Protein AF-A0A2E0D3C1-F1 (afdb_monomer)

Radius of gyration: 12.07 Å; Cα contacts (8 Å, |Δi|>4): 65; chains: 1; bounding box: 29×35×21 Å

Mean predicted aligned error: 7.35 Å

Nearest PDB structures (foldseek):
  4j2n-assembly1_A  TM=7.049E-01  e=4.027E-02  Pukovnikvirus pukovnik
  2fxa-assembly3_D  TM=4.841E-01  e=3.392E-01  Bacillus subtilis
  2h6b-assembly1_A  TM=4.909E-01  e=5.123E-01  Desulfitobacterium hafniense
  3e5q-assembly3_E  TM=5.011E-01  e=8.879E-01  Desulfitobacterium hafniense DCB-2
  2h6b-assembly1_B  TM=4.628E-01  e=8.289E-01  Desulfitobacterium hafniense

Foldseek 3Di:
DPDDDQPDFFDPCHLNSVCVQQVHDSVLSVVCLVVCVQVQWDDDDPDITGGNVSSVVCCVVPVHPDD

Structure (mmCIF, N/CA/C/O backbone):
data_AF-A0A2E0D3C1-F1
#
_entry.id   AF-A0A2E0D3C1-F1
#
loop_
_atom_site.group_PDB
_atom_site.id
_atom_site.type_symbol
_atom_site.label_atom_id
_atom_site.label_alt_id
_atom_site.label_comp_id
_atom_site.label_asym_id
_atom_site.label_entity_id
_atom_site.label_seq_id
_atom_site.pdbx_PDB_ins_code
_atom_site.Cartn_x
_atom_site.Cartn_y
_atom_site.Cartn_z
_atom_site.occupancy
_atom_site.B_iso_or_equiv
_atom_site.auth_seq_id
_atom_site.auth_comp_id
_atom_site.auth_asym_id
_atom_site.auth_atom_id
_atom_site.pdbx_PDB_model_num
ATOM 1 N N . MET A 1 1 ? -17.438 23.337 9.623 1.00 40.62 1 MET A N 1
ATOM 2 C CA . MET A 1 1 ? -16.062 23.289 9.079 1.00 40.62 1 MET A CA 1
ATOM 3 C C . MET A 1 1 ? -15.380 22.033 9.609 1.00 40.62 1 MET A C 1
ATOM 5 O O . MET A 1 1 ? -14.871 22.071 10.715 1.00 40.62 1 MET A O 1
ATOM 9 N N . SER A 1 2 ? -15.384 20.927 8.861 1.00 43.44 2 SER A N 1
ATOM 10 C CA . SER A 1 2 ? -14.608 19.728 9.227 1.00 43.44 2 SER A CA 1
ATOM 11 C C . SER A 1 2 ? -13.436 19.613 8.269 1.00 43.44 2 SER A C 1
ATOM 13 O O . SER A 1 2 ? -13.506 18.944 7.243 1.00 43.44 2 SER A O 1
ATOM 15 N N . ARG A 1 3 ? -12.385 20.379 8.557 1.00 52.16 3 ARG A N 1
ATOM 16 C CA . ARG A 1 3 ? -11.128 20.348 7.813 1.00 52.16 3 ARG A CA 1
ATOM 17 C C . ARG A 1 3 ? -10.058 19.834 8.766 1.00 52.16 3 ARG A C 1
ATOM 19 O O . ARG A 1 3 ? -9.987 20.326 9.886 1.00 52.16 3 ARG A O 1
ATOM 26 N N . ARG A 1 4 ? -9.202 18.951 8.241 1.00 48.97 4 ARG A N 1
ATOM 27 C CA . ARG A 1 4 ? -7.906 18.494 8.780 1.00 48.97 4 ARG A CA 1
ATOM 28 C C . ARG A 1 4 ? -7.939 17.205 9.605 1.00 48.97 4 ARG A C 1
ATOM 30 O O . ARG A 1 4 ? -7.952 17.245 10.821 1.00 48.97 4 ARG A O 1
ATOM 37 N N . TYR A 1 5 ? -7.845 16.073 8.910 1.00 45.25 5 TYR A N 1
ATOM 38 C CA . TYR A 1 5 ? -7.125 14.886 9.407 1.00 45.25 5 TYR A CA 1
ATOM 39 C C . TYR A 1 5 ? -6.436 14.111 8.264 1.00 45.25 5 TYR A C 1
ATOM 41 O O . TYR A 1 5 ? -6.198 12.913 8.361 1.00 45.25 5 TYR A O 1
ATOM 49 N N . TYR A 1 6 ? -6.108 14.799 7.162 1.00 49.62 6 TYR A N 1
ATOM 50 C CA . TYR A 1 6 ? -5.413 14.206 6.015 1.00 49.62 6 TYR A CA 1
ATOM 51 C C . TYR A 1 6 ? -4.142 14.987 5.617 1.00 49.62 6 TYR A C 1
ATOM 53 O O . TYR A 1 6 ? -3.786 14.990 4.452 1.00 49.62 6 TYR A O 1
ATOM 61 N N . ASP A 1 7 ? -3.455 15.665 6.545 1.00 47.91 7 ASP A N 1
ATOM 62 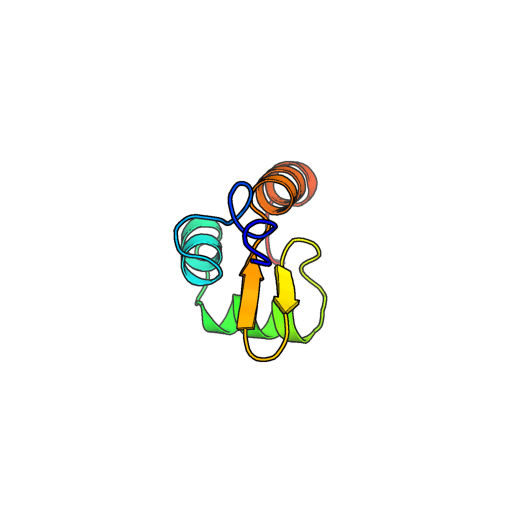C CA . ASP A 1 7 ? -2.542 16.753 6.139 1.00 47.91 7 ASP A CA 1
ATOM 63 C C . ASP A 1 7 ? -1.036 16.551 6.391 1.00 47.91 7 ASP A C 1
ATOM 65 O O . ASP A 1 7 ? -0.275 17.416 5.987 1.00 47.91 7 ASP A O 1
ATOM 69 N N . LYS A 1 8 ? -0.559 15.480 7.048 1.00 51.00 8 LYS A N 1
ATOM 70 C CA . LYS A 1 8 ? 0.880 15.416 7.410 1.00 51.00 8 LYS A CA 1
ATOM 71 C C . LYS A 1 8 ? 1.626 14.101 7.228 1.00 51.00 8 LYS A C 1
ATOM 73 O O . LYS A 1 8 ? 2.832 14.096 7.405 1.00 51.00 8 LYS A O 1
ATOM 78 N N . ASP A 1 9 ? 0.951 13.032 6.833 1.00 59.00 9 ASP A N 1
ATOM 79 C CA . ASP A 1 9 ? 1.577 11.707 6.747 1.00 59.00 9 ASP A CA 1
ATOM 80 C C . ASP A 1 9 ? 1.336 11.039 5.394 1.00 59.00 9 ASP A C 1
ATOM 82 O O . ASP A 1 9 ? 1.428 9.825 5.289 1.00 59.00 9 ASP A O 1
ATOM 86 N N . TYR A 1 10 ? 0.971 11.792 4.356 1.00 65.50 10 TYR A N 1
ATOM 87 C CA . TYR A 1 10 ? 0.720 11.206 3.041 1.00 65.50 10 TYR A CA 1
ATOM 88 C C . TYR A 1 10 ? 1.955 11.327 2.180 1.00 65.50 10 TYR A C 1
ATOM 90 O O . TYR A 1 10 ? 2.437 12.435 1.974 1.00 65.50 10 TYR A O 1
ATOM 98 N N . LEU A 1 11 ? 2.420 10.187 1.666 1.00 72.62 11 LEU A N 1
ATOM 99 C CA . LEU A 1 11 ? 3.540 10.152 0.734 1.00 72.62 11 LEU A CA 1
ATOM 100 C C . LEU A 1 11 ? 3.226 11.071 -0.453 1.00 72.62 11 LEU A C 1
ATOM 102 O O . LEU A 1 11 ? 2.172 10.921 -1.088 1.00 72.62 11 LEU A O 1
ATOM 106 N N . GLU A 1 12 ? 4.129 11.997 -0.759 1.00 61.91 12 GLU A N 1
ATOM 107 C CA . GLU A 1 12 ? 4.045 12.821 -1.963 1.00 61.91 12 GLU A CA 1
ATOM 108 C C . GLU A 1 12 ? 4.088 11.878 -3.185 1.00 61.91 12 GLU A C 1
ATOM 110 O O . GLU A 1 12 ? 5.079 11.199 -3.431 1.00 61.91 12 GLU A O 1
ATOM 115 N N . GLY A 1 13 ? 2.952 11.713 -3.878 1.00 69.31 13 GLY A N 1
ATOM 116 C CA . GLY A 1 13 ? 2.778 10.734 -4.968 1.00 69.31 13 GLY A CA 1
ATOM 117 C C . GLY A 1 13 ? 1.996 9.457 -4.615 1.00 69.31 13 GLY A C 1
ATOM 118 O O . GLY A 1 13 ? 1.669 8.667 -5.501 1.00 69.31 13 GLY A O 1
ATOM 119 N N . GLY A 1 14 ? 1.627 9.236 -3.349 1.00 84.06 14 GLY A N 1
ATOM 120 C CA . GLY A 1 14 ? 0.736 8.142 -2.944 1.00 84.06 14 GLY A CA 1
ATOM 121 C C . GLY A 1 14 ? 1.214 6.756 -3.399 1.00 84.06 14 GLY A C 1
ATOM 122 O O . GLY A 1 14 ? 2.342 6.360 -3.131 1.00 84.06 14 GLY A O 1
ATOM 123 N N . ILE A 1 15 ? 0.350 5.986 -4.071 1.00 85.94 15 ILE A N 1
ATOM 124 C CA . ILE A 1 15 ? 0.710 4.641 -4.563 1.00 85.94 15 ILE A CA 1
ATOM 125 C C . ILE A 1 15 ? 1.816 4.689 -5.630 1.00 85.94 15 ILE A C 1
ATOM 127 O O . ILE A 1 15 ? 2.614 3.757 -5.710 1.00 85.94 15 ILE A O 1
ATOM 131 N N . GLU A 1 16 ? 1.885 5.747 -6.438 1.00 87.06 16 GLU A N 1
ATOM 132 C CA . GLU A 1 16 ? 2.906 5.885 -7.484 1.00 87.06 16 GLU A CA 1
ATOM 133 C C . GLU A 1 16 ? 4.292 6.093 -6.868 1.00 87.06 16 GLU A C 1
ATOM 135 O O . GLU A 1 16 ? 5.237 5.412 -7.259 1.00 87.06 16 GLU A O 1
ATOM 140 N N . GLY A 1 17 ? 4.389 6.920 -5.822 1.00 86.75 17 GLY A N 1
ATOM 141 C CA . GLY A 1 17 ? 5.630 7.091 -5.060 1.00 86.75 17 GLY A CA 1
ATOM 142 C C . GLY A 1 17 ? 6.087 5.798 -4.373 1.00 86.75 17 GLY A C 1
ATOM 143 O O . GLY A 1 17 ? 7.277 5.497 -4.339 1.00 86.75 17 GLY A O 1
ATOM 144 N N . VAL A 1 18 ? 5.149 4.970 -3.891 1.00 87.50 18 VAL A N 1
ATOM 145 C CA . VAL A 1 18 ? 5.475 3.625 -3.376 1.00 87.50 18 VAL A CA 1
ATOM 146 C C . VAL A 1 18 ? 6.027 2.736 -4.490 1.00 87.50 18 VAL A C 1
ATOM 148 O O . VAL A 1 18 ? 6.993 2.013 -4.271 1.00 87.50 18 VAL A O 1
ATOM 151 N N . ALA A 1 19 ? 5.426 2.767 -5.679 1.00 89.31 19 ALA A N 1
ATOM 152 C CA . ALA A 1 19 ? 5.861 1.950 -6.808 1.00 89.31 19 ALA A CA 1
ATOM 153 C C . ALA A 1 19 ? 7.286 2.310 -7.254 1.00 89.31 19 ALA A C 1
ATOM 155 O O . ALA A 1 19 ? 8.113 1.414 -7.420 1.00 89.31 19 ALA A O 1
ATOM 156 N N . GLU A 1 20 ? 7.586 3.608 -7.356 1.00 88.00 20 GLU A N 1
ATOM 157 C CA . GLU A 1 20 ? 8.925 4.115 -7.666 1.00 88.00 20 GLU A CA 1
ATOM 158 C C . GLU A 1 20 ? 9.941 3.720 -6.588 1.00 88.00 20 GLU A C 1
ATOM 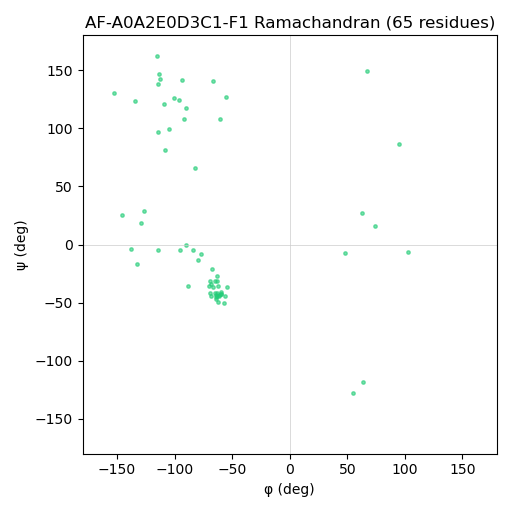160 O O . GLU A 1 20 ? 10.974 3.128 -6.896 1.00 88.00 20 GLU A O 1
ATOM 165 N N . ALA A 1 21 ? 9.612 3.950 -5.314 1.00 86.44 21 ALA A N 1
ATOM 166 C CA . ALA A 1 21 ? 10.495 3.633 -4.195 1.00 86.44 21 ALA A CA 1
ATOM 167 C C . ALA A 1 21 ? 10.786 2.130 -4.050 1.00 86.44 21 ALA A C 1
ATOM 169 O O . ALA A 1 21 ? 11.832 1.754 -3.523 1.00 86.44 21 ALA A O 1
ATOM 170 N N . LEU A 1 22 ? 9.868 1.271 -4.496 1.00 86.06 22 LEU A N 1
ATOM 171 C CA . LEU A 1 22 ? 10.037 -0.183 -4.483 1.00 86.06 22 LEU A CA 1
ATOM 172 C C . LEU A 1 22 ? 10.556 -0.740 -5.814 1.00 86.06 22 LEU A C 1
ATOM 174 O O . LEU A 1 22 ? 10.827 -1.936 -5.892 1.00 86.06 22 LEU A O 1
ATOM 178 N N . GLY A 1 23 ? 10.701 0.093 -6.850 1.00 88.94 23 GLY A N 1
ATOM 179 C CA . GLY A 1 23 ? 11.132 -0.336 -8.182 1.00 88.94 23 GLY A CA 1
ATOM 180 C C . GLY A 1 23 ? 10.171 -1.323 -8.852 1.00 88.94 23 GLY A C 1
ATOM 181 O O . GLY A 1 23 ? 10.598 -2.147 -9.660 1.00 88.94 23 GLY A O 1
ATOM 182 N N . VAL A 1 24 ? 8.880 -1.276 -8.509 1.00 90.19 24 VAL A N 1
ATOM 183 C CA . VAL A 1 24 ? 7.852 -2.185 -9.039 1.00 90.19 24 VAL A CA 1
ATOM 184 C C . VAL A 1 24 ? 6.816 -1.430 -9.858 1.00 90.19 24 VAL A C 1
ATOM 186 O O . VAL A 1 24 ? 6.636 -0.223 -9.735 1.00 90.19 24 VAL A O 1
ATOM 189 N N . HIS A 1 25 ? 6.062 -2.159 -10.677 1.00 91.56 25 HIS A N 1
ATOM 190 C CA . HIS A 1 25 ? 4.953 -1.565 -11.410 1.00 91.56 25 HIS A CA 1
ATOM 191 C C . HIS A 1 25 ? 3.832 -1.118 -10.456 1.00 91.56 25 HIS A C 1
ATOM 193 O O . HIS A 1 25 ? 3.459 -1.846 -9.532 1.00 91.56 25 HIS A O 1
ATOM 199 N N . VAL A 1 26 ? 3.210 0.032 -10.730 1.00 90.62 26 VAL A N 1
ATOM 200 C CA . VAL A 1 26 ? 2.131 0.599 -9.897 1.00 90.62 26 VAL A CA 1
ATOM 201 C C . VAL A 1 26 ? 0.977 -0.387 -9.665 1.00 90.62 26 VAL A C 1
ATOM 203 O O . VAL A 1 26 ? 0.433 -0.488 -8.566 1.00 90.62 26 VAL A O 1
ATOM 206 N N . GLN A 1 27 ? 0.642 -1.198 -10.675 1.00 90.94 27 GLN A N 1
ATOM 207 C CA . GLN A 1 27 ? -0.391 -2.235 -10.556 1.00 90.94 27 GLN A CA 1
ATOM 208 C C . GLN A 1 27 ? -0.049 -3.319 -9.527 1.00 90.94 27 GLN A C 1
ATOM 210 O O . GLN A 1 27 ? -0.957 -3.873 -8.909 1.00 90.94 27 GLN A O 1
ATOM 215 N N . THR A 1 28 ? 1.233 -3.630 -9.330 1.00 89.75 28 THR A N 1
ATOM 216 C CA . THR A 1 28 ? 1.677 -4.577 -8.301 1.00 89.75 28 THR A CA 1
ATOM 217 C C . THR A 1 28 ? 1.344 -4.025 -6.921 1.00 89.75 28 THR A C 1
ATOM 219 O O . THR A 1 28 ? 0.695 -4.706 -6.129 1.00 89.75 28 THR A O 1
ATOM 222 N N . VAL A 1 29 ? 1.658 -2.750 -6.672 1.00 89.19 29 VAL A N 1
ATOM 223 C CA . VAL A 1 29 ? 1.306 -2.074 -5.414 1.00 89.19 29 VAL A CA 1
ATOM 224 C C . VAL A 1 29 ? -0.208 -2.069 -5.197 1.00 89.19 29 VAL A C 1
ATOM 226 O O . VAL A 1 29 ? -0.665 -2.397 -4.105 1.00 89.19 29 VAL A O 1
ATOM 229 N N . TYR A 1 30 ? -1.005 -1.799 -6.237 1.00 89.12 30 TYR A N 1
ATOM 230 C CA . TYR A 1 30 ? -2.469 -1.882 -6.151 1.00 89.12 30 TYR A CA 1
ATOM 231 C C . TYR A 1 30 ? -2.975 -3.275 -5.765 1.00 89.12 30 TYR A C 1
ATOM 233 O O . TYR A 1 30 ? -3.872 -3.377 -4.930 1.00 89.12 30 TYR A O 1
ATOM 241 N N . LYS A 1 31 ? -2.413 -4.349 -6.333 1.00 90.19 31 LYS A N 1
ATOM 242 C CA . LYS A 1 31 ? -2.793 -5.727 -5.978 1.00 90.19 31 LYS A CA 1
ATOM 243 C C . LYS A 1 31 ? -2.506 -6.021 -4.507 1.00 90.19 31 LYS A C 1
ATOM 245 O O . LYS A 1 31 ? -3.368 -6.562 -3.819 1.00 90.19 31 LYS A O 1
ATOM 250 N N . HIS A 1 32 ? -1.337 -5.615 -4.017 1.00 87.19 32 HIS A N 1
ATOM 251 C CA . HIS A 1 32 ? -0.954 -5.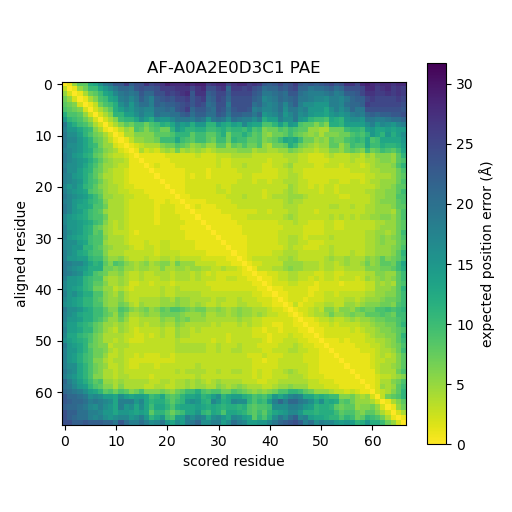806 -2.618 1.00 87.19 32 HIS A CA 1
ATOM 252 C C . HIS A 1 32 ? -1.762 -4.929 -1.647 1.00 87.19 32 HIS A C 1
ATOM 254 O O . HIS A 1 32 ? -2.140 -5.373 -0.561 1.00 87.19 32 HIS A O 1
ATOM 260 N N . ALA A 1 33 ? -2.096 -3.705 -2.054 1.00 88.06 33 ALA A N 1
ATOM 261 C CA . ALA A 1 33 ? -2.999 -2.833 -1.312 1.00 88.06 33 ALA A CA 1
ATOM 262 C C . ALA A 1 33 ? -4.421 -3.412 -1.250 1.00 88.06 33 ALA A C 1
ATOM 264 O O . ALA A 1 33 ? -5.068 -3.370 -0.207 1.00 88.06 33 ALA A O 1
ATOM 265 N N . ALA A 1 34 ? -4.913 -3.976 -2.357 1.00 87.12 34 ALA A N 1
ATOM 266 C CA . ALA A 1 34 ? -6.225 -4.610 -2.429 1.00 87.12 34 ALA A CA 1
ATOM 267 C C . ALA A 1 34 ? -6.301 -5.908 -1.613 1.00 87.12 34 ALA A C 1
ATOM 269 O O . ALA A 1 34 ? -7.345 -6.183 -1.028 1.00 87.12 34 ALA A O 1
ATOM 270 N N . SER A 1 35 ? -5.208 -6.674 -1.533 1.00 86.69 35 SER A N 1
ATOM 271 C CA . SER A 1 35 ? -5.121 -7.869 -0.686 1.00 86.69 35 SER A CA 1
ATOM 272 C C . SER A 1 35 ? -4.912 -7.559 0.800 1.00 86.69 35 SER A C 1
ATOM 274 O O . SER A 1 35 ? -4.981 -8.470 1.620 1.00 86.69 35 SER A O 1
ATOM 276 N N . GLY A 1 36 ? -4.657 -6.296 1.162 1.00 83.31 36 GLY A N 1
ATOM 277 C CA . GLY A 1 36 ? -4.397 -5.883 2.544 1.00 83.31 36 GLY A CA 1
ATOM 278 C C . GLY A 1 36 ? -3.014 -6.284 3.066 1.00 83.31 36 GLY A C 1
ATOM 279 O O . GLY A 1 36 ? -2.783 -6.251 4.270 1.00 83.31 36 GLY A O 1
ATOM 280 N N . THR A 1 37 ? -2.087 -6.651 2.177 1.00 84.06 37 THR A N 1
ATOM 281 C CA . THR A 1 37 ? -0.713 -7.044 2.551 1.00 84.06 37 THR A CA 1
ATOM 282 C C . THR A 1 37 ? 0.210 -5.859 2.837 1.00 84.06 37 THR A C 1
ATOM 284 O O . THR A 1 37 ? 1.275 -6.048 3.418 1.00 84.06 37 THR A O 1
ATOM 287 N N . LEU A 1 38 ? -0.195 -4.635 2.476 1.00 87.12 38 LEU A N 1
ATOM 288 C CA . LEU A 1 38 ? 0.563 -3.411 2.741 1.00 87.12 38 LEU A CA 1
ATOM 289 C C . LEU A 1 38 ? -0.072 -2.624 3.897 1.00 87.12 38 LEU A C 1
ATOM 291 O O . LEU A 1 38 ? -1.034 -1.890 3.667 1.00 87.12 38 LEU A O 1
ATOM 295 N N . PRO A 1 39 ? 0.456 -2.727 5.132 1.00 85.38 39 PRO A N 1
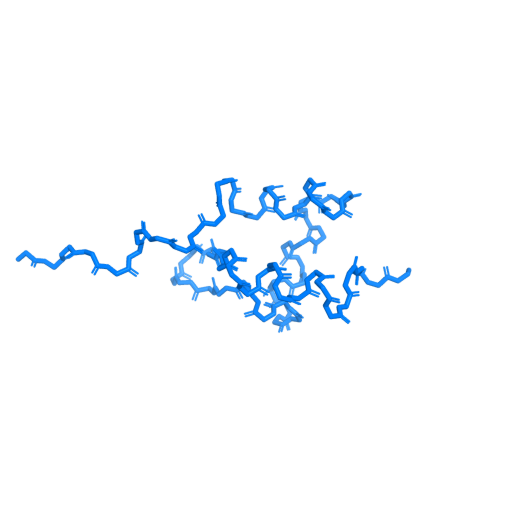ATOM 296 C CA . PRO A 1 39 ? -0.157 -2.107 6.312 1.00 85.38 39 PRO A CA 1
ATOM 297 C C . PRO A 1 39 ? -0.117 -0.570 6.282 1.00 85.38 39 PRO A C 1
ATOM 299 O O . PRO A 1 39 ? -0.910 0.093 6.950 1.00 85.38 39 PRO A O 1
ATOM 302 N N . PHE A 1 40 ? 0.788 0.000 5.484 1.00 88.12 40 PHE A N 1
ATOM 303 C CA . PHE A 1 40 ? 0.936 1.439 5.280 1.00 88.12 40 PHE A CA 1
ATOM 304 C C . PHE A 1 40 ? -0.015 2.006 4.216 1.00 88.12 40 PHE A C 1
ATOM 306 O O . PHE A 1 40 ? -0.061 3.221 4.033 1.00 88.12 40 PHE A O 1
ATOM 313 N N . ILE A 1 41 ? -0.796 1.165 3.526 1.00 89.25 41 ILE A N 1
ATOM 314 C CA . ILE A 1 41 ? -1.814 1.610 2.572 1.00 89.25 41 ILE A CA 1
ATOM 315 C C . ILE A 1 41 ? -3.198 1.338 3.151 1.00 89.25 41 ILE A C 1
ATOM 317 O O . ILE A 1 41 ? -3.573 0.199 3.419 1.00 89.25 41 ILE A O 1
ATOM 321 N N . LYS A 1 42 ? -3.997 2.393 3.301 1.00 86.06 42 LYS A N 1
ATOM 322 C CA . LYS A 1 42 ? -5.389 2.304 3.746 1.00 86.06 42 LYS A CA 1
ATOM 323 C C . LYS A 1 42 ? -6.337 2.692 2.628 1.00 86.06 42 LYS A C 1
ATOM 325 O O . LYS A 1 42 ? -6.088 3.626 1.869 1.00 86.06 42 LYS A O 1
ATOM 330 N N . ARG A 1 43 ? -7.469 1.997 2.555 1.00 85.31 43 ARG A N 1
ATOM 331 C CA . ARG A 1 43 ? -8.571 2.376 1.673 1.00 85.31 43 ARG A CA 1
ATOM 332 C C . ARG A 1 43 ? -9.512 3.318 2.416 1.00 85.31 43 ARG A C 1
ATOM 334 O O . ARG A 1 43 ? -10.130 2.931 3.403 1.00 85.31 43 ARG A O 1
ATOM 341 N N . VAL A 1 44 ? -9.637 4.543 1.920 1.00 82.62 44 VAL A N 1
ATOM 342 C CA . VAL A 1 44 ? -10.565 5.557 2.428 1.00 82.62 44 VAL A CA 1
ATOM 343 C C . VAL A 1 44 ? -11.598 5.823 1.338 1.00 82.62 44 VAL A C 1
ATOM 345 O O . VAL A 1 44 ? -11.356 6.554 0.376 1.00 82.62 44 VAL A O 1
ATOM 348 N N . GLY A 1 45 ? -12.754 5.167 1.457 1.00 82.00 45 GLY A N 1
ATOM 349 C CA . GLY A 1 45 ? -13.791 5.188 0.427 1.00 82.00 45 GLY A CA 1
ATOM 350 C C . GLY A 1 45 ? -13.314 4.551 -0.885 1.00 82.00 45 GLY A C 1
ATOM 351 O O . GLY A 1 45 ? -12.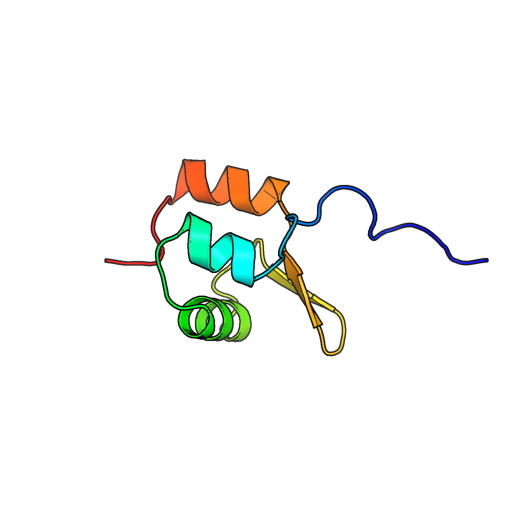983 3.363 -0.938 1.00 82.00 45 GLY A O 1
ATOM 352 N N . SER A 1 46 ? -13.291 5.340 -1.960 1.00 80.31 46 SER A N 1
ATOM 353 C CA . SER A 1 46 ? -12.834 4.919 -3.293 1.00 80.31 46 SER A CA 1
ATOM 354 C C . SER A 1 46 ? -11.341 5.147 -3.543 1.00 80.31 46 SER A C 1
ATOM 356 O O . SER A 1 46 ? -10.859 4.820 -4.624 1.00 80.31 46 SER A O 1
ATOM 358 N N . ARG A 1 47 ? -10.601 5.700 -2.575 1.00 79.44 47 ARG A 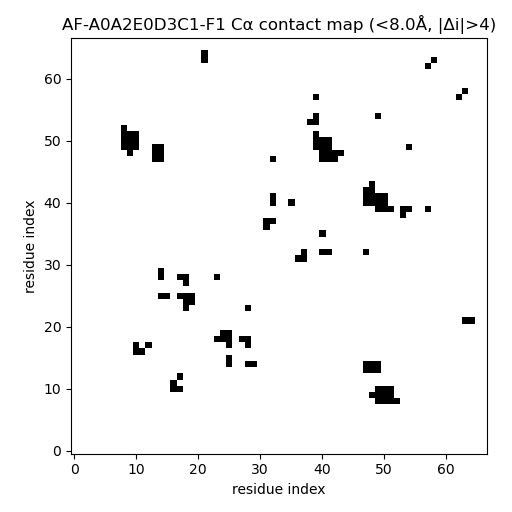N 1
ATOM 359 C CA . ARG A 1 47 ? -9.186 6.048 -2.739 1.00 79.44 47 ARG A CA 1
ATOM 360 C C . ARG A 1 47 ? -8.296 5.187 -1.860 1.00 79.44 47 ARG A C 1
ATOM 362 O O . ARG A 1 47 ? -8.671 4.824 -0.745 1.00 79.44 47 ARG A O 1
ATOM 369 N N . TYR A 1 48 ? -7.103 4.908 -2.366 1.00 84.06 48 TYR A N 1
ATOM 370 C CA . TYR A 1 48 ? -6.013 4.386 -1.561 1.00 84.06 48 TYR A CA 1
ATOM 371 C C . TYR A 1 48 ? -5.149 5.527 -1.076 1.00 84.06 48 TYR A C 1
ATOM 373 O O . TYR A 1 48 ? -4.914 6.508 -1.779 1.00 84.06 48 TYR A O 1
ATOM 381 N N . VAL A 1 49 ? -4.709 5.377 0.155 1.00 86.44 49 VAL A N 1
ATOM 382 C CA . VAL A 1 49 ? -4.062 6.421 0.904 1.00 86.44 49 VAL A CA 1
ATOM 383 C C . VAL A 1 49 ? -2.834 5.806 1.560 1.00 86.44 49 VAL A C 1
ATOM 385 O O . VAL A 1 49 ? -2.948 4.803 2.262 1.00 86.44 49 VAL A O 1
ATOM 388 N N . VAL A 1 50 ? -1.669 6.388 1.295 1.00 88.56 50 VAL A N 1
ATOM 389 C CA . VAL A 1 50 ? -0.376 5.886 1.770 1.00 88.56 50 VAL A CA 1
ATOM 390 C C . VAL A 1 50 ? 0.056 6.690 2.979 1.00 88.56 50 VAL A C 1
ATOM 392 O O . VAL A 1 50 ? 0.112 7.909 2.892 1.00 88.56 50 VAL A O 1
ATOM 395 N N . ILE A 1 51 ? 0.361 6.010 4.077 1.00 89.19 51 ILE A N 1
ATOM 396 C CA . ILE A 1 51 ? 0.911 6.611 5.289 1.00 89.19 51 ILE A CA 1
ATOM 397 C C . ILE A 1 51 ? 2.438 6.539 5.189 1.00 89.19 51 ILE A C 1
ATOM 399 O O . ILE A 1 51 ? 3.007 5.454 5.298 1.00 89.19 51 ILE A O 1
ATOM 403 N N . GLU A 1 52 ? 3.088 7.677 4.972 1.00 84.31 52 GLU A N 1
ATOM 404 C CA . GLU A 1 52 ? 4.533 7.816 4.779 1.00 84.31 52 GLU A CA 1
ATOM 405 C C . GLU A 1 52 ? 5.324 7.247 5.958 1.00 84.31 52 GLU A C 1
ATOM 407 O O . GLU A 1 52 ? 6.174 6.388 5.744 1.00 84.31 52 GLU A O 1
ATOM 412 N N . SER A 1 53 ? 4.994 7.616 7.201 1.00 86.31 53 SER A N 1
ATOM 413 C CA . SER A 1 53 ? 5.692 7.083 8.381 1.00 86.31 53 SER A CA 1
ATOM 414 C C . SER A 1 53 ? 5.647 5.553 8.439 1.00 86.31 53 SER A C 1
ATOM 416 O O . SER A 1 53 ? 6.671 4.901 8.627 1.00 86.31 53 SER A 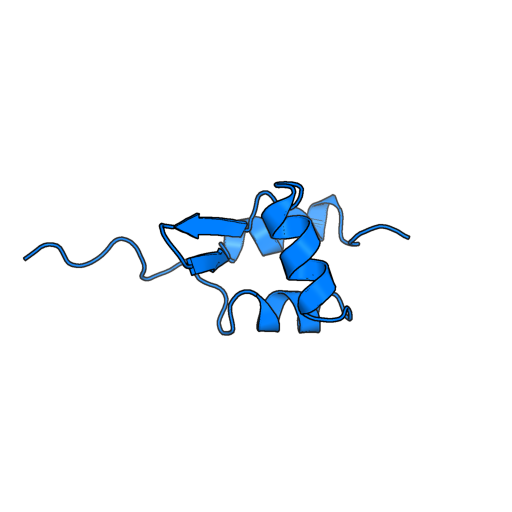O 1
ATOM 418 N N . ALA A 1 54 ? 4.480 4.961 8.173 1.00 86.69 54 ALA A N 1
ATOM 419 C CA . ALA A 1 54 ? 4.324 3.510 8.158 1.00 86.69 54 ALA A CA 1
ATOM 420 C C . ALA A 1 54 ? 5.058 2.859 6.972 1.00 86.69 54 ALA A C 1
ATOM 422 O O . ALA A 1 54 ? 5.528 1.725 7.080 1.00 86.69 54 ALA A O 1
ATOM 423 N N . PHE A 1 55 ? 5.161 3.556 5.837 1.00 87.56 55 PHE A N 1
ATOM 424 C CA . PHE A 1 55 ? 5.939 3.107 4.687 1.00 87.56 55 PHE A CA 1
ATOM 425 C C . PHE A 1 55 ? 7.443 3.121 4.989 1.00 87.56 55 PHE A C 1
ATOM 427 O O . PHE A 1 55 ? 8.129 2.142 4.701 1.00 87.56 55 PHE A O 1
ATOM 434 N N . GLU A 1 56 ? 7.951 4.179 5.621 1.00 86.19 56 GLU A N 1
ATOM 435 C CA . GLU A 1 56 ? 9.339 4.288 6.085 1.00 86.19 56 GLU A CA 1
ATOM 436 C C . GLU A 1 56 ? 9.690 3.209 7.121 1.00 86.19 56 GLU A C 1
ATOM 438 O O . GLU A 1 56 ? 10.750 2.581 7.037 1.00 86.19 56 GLU A O 1
ATOM 443 N N . GLU A 1 57 ? 8.802 2.956 8.086 1.00 86.56 57 GLU A N 1
ATOM 444 C CA . GLU A 1 57 ? 8.964 1.881 9.072 1.00 86.56 57 GLU A CA 1
ATOM 445 C C . GLU A 1 57 ? 8.956 0.499 8.407 1.00 86.56 57 GLU A C 1
ATOM 447 O O . GLU A 1 57 ? 9.825 -0.335 8.676 1.00 86.56 57 GLU A O 1
ATOM 452 N N . TRP A 1 58 ? 8.025 0.262 7.481 1.00 87.25 58 TRP A N 1
ATOM 453 C CA . TRP A 1 58 ? 7.961 -0.991 6.735 1.00 87.25 58 TRP A CA 1
ATOM 454 C C . TRP A 1 58 ? 9.203 -1.203 5.864 1.00 87.25 58 TRP A C 1
ATOM 456 O O . TRP A 1 58 ? 9.754 -2.304 5.856 1.00 87.25 58 TRP A O 1
ATOM 466 N N . LYS A 1 59 ? 9.699 -0.159 5.187 1.00 84.31 59 LYS A N 1
ATOM 467 C CA . LYS A 1 59 ? 10.941 -0.224 4.401 1.00 84.31 59 LYS A CA 1
ATOM 468 C C . LYS A 1 59 ? 12.133 -0.609 5.270 1.00 84.31 59 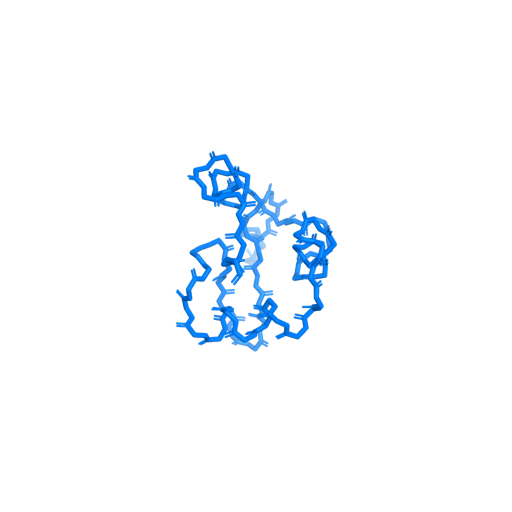LYS A C 1
ATOM 470 O O . LYS A 1 59 ? 12.933 -1.439 4.853 1.00 84.31 59 LYS A O 1
ATOM 475 N N . ARG A 1 60 ? 12.225 -0.069 6.487 1.00 83.62 60 ARG A N 1
ATOM 476 C CA . ARG A 1 60 ? 13.276 -0.448 7.443 1.00 83.62 60 ARG A CA 1
ATOM 477 C C . ARG A 1 60 ? 13.156 -1.891 7.931 1.00 83.62 60 ARG A C 1
ATOM 479 O O . ARG A 1 60 ? 14.180 -2.529 8.144 1.00 83.62 60 ARG A O 1
ATOM 486 N N . SER A 1 61 ? 11.936 -2.398 8.117 1.00 80.88 61 SER A N 1
ATOM 487 C CA . SER A 1 61 ? 11.712 -3.732 8.688 1.00 80.88 61 SER A CA 1
ATOM 48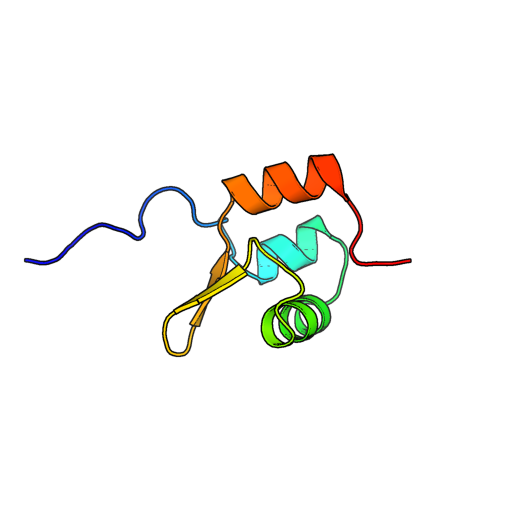8 C C . SER A 1 61 ? 11.687 -4.867 7.660 1.00 80.88 61 SER A C 1
ATOM 490 O O . SER A 1 61 ? 12.094 -5.974 7.996 1.00 80.88 61 SER A O 1
ATOM 492 N N . ASN A 1 62 ? 11.153 -4.634 6.459 1.00 69.06 62 ASN A N 1
ATOM 493 C CA . ASN A 1 62 ? 10.866 -5.679 5.468 1.00 69.06 62 ASN A CA 1
ATOM 494 C C . ASN A 1 62 ? 11.346 -5.345 4.049 1.00 69.06 62 ASN A C 1
ATOM 496 O O . ASN A 1 62 ? 11.467 -6.272 3.259 1.00 69.06 62 ASN A O 1
ATOM 500 N N . GLY A 1 63 ? 11.644 -4.073 3.740 1.00 63.28 63 GLY A N 1
ATOM 501 C CA . GLY A 1 63 ? 12.423 -3.547 2.599 1.00 63.28 63 GLY A CA 1
ATOM 502 C C . GLY A 1 63 ? 12.157 -4.028 1.163 1.00 63.28 63 GLY A C 1
ATOM 503 O O . GLY A 1 63 ? 12.768 -3.486 0.246 1.00 63.28 63 GLY A O 1
ATOM 504 N N . LYS A 1 64 ? 11.310 -5.033 0.932 1.00 66.69 64 LYS A N 1
ATOM 505 C CA . LYS A 1 64 ? 11.126 -5.724 -0.346 1.00 66.69 64 LYS A CA 1
ATOM 506 C C . LYS A 1 64 ? 9.707 -6.279 -0.431 1.00 66.69 64 LYS A C 1
ATOM 508 O O . LYS A 1 64 ? 9.221 -6.934 0.490 1.00 66.69 64 LYS A O 1
ATOM 513 N N . LEU A 1 65 ? 9.036 -6.010 -1.546 1.00 63.62 65 LEU A N 1
ATOM 514 C CA . LEU A 1 65 ? 7.707 -6.539 -1.859 1.00 63.62 65 LEU A CA 1
ATOM 515 C C . LEU A 1 65 ? 7.851 -7.957 -2.447 1.00 63.62 65 LEU A C 1
ATOM 517 O O . LEU A 1 65 ? 7.567 -8.167 -3.616 1.00 63.62 65 LEU A O 1
ATOM 521 N N . GLY A 1 66 ? 8.324 -8.909 -1.634 1.00 56.00 66 GLY A N 1
ATOM 522 C CA . GLY A 1 66 ? 8.614 -10.281 -2.076 1.00 56.00 66 GLY A CA 1
ATOM 523 C C . GLY A 1 66 ? 9.793 -10.375 -3.056 1.00 56.00 66 GLY A C 1
ATOM 524 O O . GLY A 1 66 ? 10.095 -9.430 -3.780 1.00 56.00 66 GLY A O 1
ATOM 525 N N . GLU A 1 67 ? 10.503 -11.500 -3.018 1.00 42.91 67 GLU A N 1
ATOM 526 C CA . GLU A 1 67 ? 11.442 -11.908 -4.075 1.00 42.91 67 GLU A CA 1
ATOM 527 C C . GLU A 1 67 ? 10.701 -12.356 -5.342 1.00 42.91 67 GLU A C 1
ATOM 529 O O . GLU A 1 67 ? 9.574 -12.894 -5.206 1.00 42.91 67 GLU A O 1
#

Sequence (67 aa):
MSRRYYDKDYLEGGIEGVAEALGVHVQTVYKHAASGTLPFIKRVGSRYVVIESAFEEWKRSNGKLGE

pLDDT: mean 77.98, std 14.83, range [40.62, 91.56]

Secondary structure (DSSP, 8-state):
----SSSSSB-TTHHHHHHHHHTS-HHHHHHHHHTT--TTEEEETTEEEEBHHHHHHHHHHH-SS--

Solvent-accessible surface area (backbone atoms only — not comparable to full-atom values): 4163 Å² total; per-residue (Å²): 138,95,78,86,92,82,83,86,46,61,38,83,61,34,64,55,40,51,13,61,77,68,75,47,59,50,67,57,52,50,53,37,43,72,70,61,74,34,87,30,44,46,76,60,87,95,40,78,43,33,34,34,66,50,42,56,52,43,45,73,75,61,66,61,92,67,135